Protein AF-A0A8J6C5C1-F1 (afdb_monomer_lite)

pLDDT: mean 71.24, std 18.19, range [39.81, 96.25]

Organism: Eleutherodactylus coqui (NCBI:txid57060)

Radius of gyration: 20.57 Å; chains: 1; bounding box: 62×28×38 Å

Foldseek 3Di:
DDPCPVDPLPQQQNDKDWDDDPPDDTDIAGRPRCVVVSVPPDPDRPPPPPPPPPPDPDDDDDDDDD

Secondary structure (DSSP, 8-state):
-----------GGG-EEEEEETTEEEEEEEGGGGHHHHTT--------------------------

Sequence (66 aa):
MEAELTALVFCPQNVSIGIVGKDLEFTIYDDEEVEPFLEGLEERPQRKVAAPAEDPVEKPDEPMEH

Structure (mmCIF, N/CA/C/O backbone):
data_AF-A0A8J6C5C1-F1
#
_entry.id   AF-A0A8J6C5C1-F1
#
loop_
_atom_site.group_PDB
_atom_site.id
_atom_site.type_symbol
_atom_site.label_atom_id
_atom_site.label_alt_id
_atom_site.label_comp_id
_atom_site.label_asym_id
_atom_site.label_entity_id
_atom_site.label_seq_id
_atom_site.pdbx_PDB_ins_code
_atom_site.Cartn_x
_atom_site.Cartn_y
_atom_site.Cartn_z
_atom_site.occupancy
_atom_site.B_iso_or_equiv
_atom_site.auth_seq_id
_atom_site.auth_comp_id
_atom_site.auth_asym_id
_atom_site.auth_atom_id
_atom_site.pdbx_PDB_model_num
ATOM 1 N N . MET A 1 1 ? 23.583 -7.736 -25.760 1.00 42.12 1 MET A N 1
ATOM 2 C CA . MET A 1 1 ? 23.205 -8.101 -24.382 1.00 42.12 1 MET A CA 1
ATOM 3 C C . MET A 1 1 ? 21.883 -7.402 -24.151 1.00 42.12 1 ME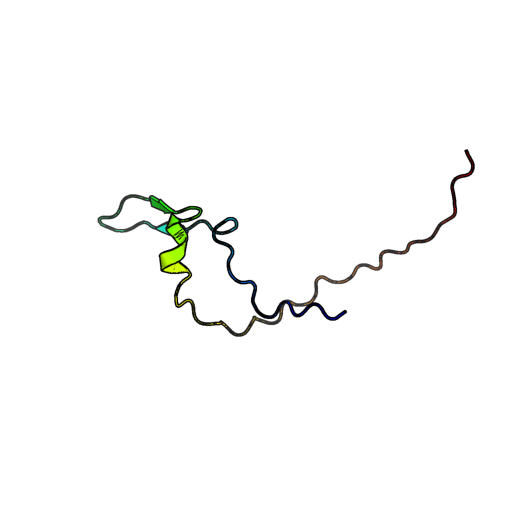T A C 1
ATOM 5 O O . MET A 1 1 ? 21.870 -6.230 -23.809 1.00 42.12 1 MET A O 1
ATOM 9 N N . GLU A 1 2 ? 20.808 -8.048 -24.597 1.00 41.25 2 GLU A N 1
ATOM 10 C CA . GLU A 1 2 ? 19.472 -7.455 -24.630 1.00 41.25 2 GLU A CA 1
ATOM 11 C C . GLU A 1 2 ? 18.972 -7.318 -23.196 1.00 41.25 2 GLU A C 1
ATOM 13 O O . GLU A 1 2 ? 18.974 -8.285 -22.437 1.00 41.25 2 GLU A O 1
ATOM 18 N N . ALA A 1 3 ? 18.623 -6.095 -22.806 1.00 39.81 3 ALA A N 1
ATOM 19 C CA . ALA A 1 3 ? 17.960 -5.843 -21.544 1.00 39.81 3 ALA A CA 1
ATOM 20 C C . ALA A 1 3 ? 16.535 -6.400 -21.650 1.00 39.81 3 ALA A C 1
ATOM 22 O O . ALA A 1 3 ? 15.610 -5.697 -22.055 1.00 39.81 3 ALA A O 1
ATOM 23 N N . GLU A 1 4 ? 16.365 -7.677 -21.305 1.00 45.03 4 GLU A N 1
ATOM 24 C CA . GLU A 1 4 ? 15.076 -8.213 -20.877 1.00 45.03 4 GLU A CA 1
ATOM 25 C C . GLU A 1 4 ? 14.692 -7.501 -19.581 1.00 45.03 4 GLU A C 1
ATOM 27 O O . GLU A 1 4 ? 14.918 -7.967 -18.468 1.00 45.03 4 GLU A O 1
ATOM 32 N N . LEU A 1 5 ? 14.111 -6.317 -19.731 1.00 48.41 5 LEU A N 1
ATOM 33 C CA . LEU A 1 5 ? 13.431 -5.598 -18.665 1.00 48.41 5 LEU A CA 1
ATOM 34 C C . LEU A 1 5 ? 12.047 -6.236 -18.410 1.00 48.41 5 LEU A C 1
ATOM 36 O O . LEU A 1 5 ? 11.089 -5.523 -18.139 1.00 48.41 5 LEU A O 1
ATOM 40 N N . THR A 1 6 ? 11.901 -7.555 -18.587 1.00 45.25 6 THR A N 1
ATOM 41 C CA . THR A 1 6 ? 10.600 -8.207 -18.828 1.00 45.25 6 THR A CA 1
ATOM 42 C C . THR A 1 6 ? 9.750 -8.344 -17.571 1.00 45.25 6 THR A C 1
ATOM 44 O O . THR A 1 6 ? 8.530 -8.363 -17.657 1.00 45.25 6 THR A O 1
ATOM 47 N N . ALA A 1 7 ? 10.343 -8.303 -16.388 1.00 50.50 7 ALA A N 1
ATOM 48 C CA . ALA A 1 7 ? 9.595 -8.127 -15.160 1.00 50.50 7 ALA A CA 1
ATOM 49 C C . ALA A 1 7 ? 10.436 -7.226 -14.277 1.00 50.50 7 ALA A C 1
ATOM 51 O O . ALA A 1 7 ? 11.469 -7.642 -13.755 1.00 50.50 7 ALA A O 1
ATOM 52 N N . LEU A 1 8 ? 10.015 -5.972 -14.117 1.00 52.12 8 LEU A N 1
ATOM 53 C CA . LEU A 1 8 ? 10.425 -5.216 -12.945 1.00 52.12 8 LEU A CA 1
ATOM 54 C C . LEU A 1 8 ? 9.764 -5.939 -11.764 1.00 52.12 8 LEU A C 1
ATOM 56 O O . LEU A 1 8 ? 8.664 -5.577 -11.358 1.00 52.12 8 LEU A O 1
ATOM 60 N N . VAL A 1 9 ? 10.369 -7.044 -11.316 1.00 59.88 9 VAL A N 1
ATOM 61 C CA . VAL A 1 9 ? 10.017 -7.713 -10.069 1.00 59.88 9 VAL A CA 1
ATOM 62 C C . VAL A 1 9 ? 10.085 -6.601 -9.045 1.00 59.88 9 VAL A C 1
ATOM 64 O O . VAL A 1 9 ? 11.154 -6.029 -8.830 1.00 59.88 9 VAL A O 1
ATOM 67 N N . PHE A 1 10 ? 8.925 -6.198 -8.539 1.00 65.38 10 PHE A N 1
ATOM 68 C CA . PHE A 1 10 ? 8.843 -5.159 -7.534 1.00 65.38 10 PHE A CA 1
ATOM 69 C C . PHE A 1 10 ? 9.734 -5.606 -6.378 1.00 65.38 10 PHE A C 1
ATOM 71 O O . PHE A 1 10 ? 9.443 -6.590 -5.706 1.00 65.38 10 PHE A O 1
ATOM 78 N N . CYS A 1 11 ? 10.882 -4.953 -6.222 1.00 73.25 11 CYS A N 1
ATOM 79 C CA . CYS A 1 11 ? 11.741 -5.212 -5.088 1.00 73.25 11 CYS A CA 1
ATOM 80 C C . CYS A 1 11 ? 11.079 -4.533 -3.884 1.00 73.25 11 CYS A C 1
ATOM 82 O O . CYS A 1 11 ? 10.768 -3.341 -3.996 1.00 73.25 11 CYS A O 1
ATOM 84 N N . PRO A 1 12 ? 10.866 -5.234 -2.756 1.00 75.19 12 PRO A N 1
ATOM 85 C CA . PRO A 1 12 ? 10.250 -4.643 -1.566 1.00 75.19 12 PRO A CA 1
ATOM 86 C C . PRO A 1 12 ? 10.968 -3.362 -1.111 1.00 75.19 12 PRO A C 1
ATOM 88 O O . PRO A 1 12 ? 10.334 -2.399 -0.707 1.00 75.19 12 PRO A O 1
ATOM 91 N N . GLN A 1 13 ? 12.283 -3.283 -1.333 1.00 83.56 13 GLN A N 1
ATOM 92 C CA . GLN A 1 13 ? 13.122 -2.120 -1.003 1.00 83.56 13 GLN A CA 1
ATOM 93 C C . GLN A 1 13 ? 12.883 -0.887 -1.899 1.00 83.56 13 GLN A C 1
ATOM 95 O O . GLN A 1 13 ? 13.443 0.182 -1.659 1.00 83.56 13 GLN A O 1
ATOM 100 N N . ASN A 1 14 ? 12.120 -1.021 -2.987 1.00 84.44 14 ASN A N 1
ATOM 101 C CA . ASN A 1 14 ? 11.840 0.059 -3.938 1.00 84.44 14 ASN A CA 1
ATOM 102 C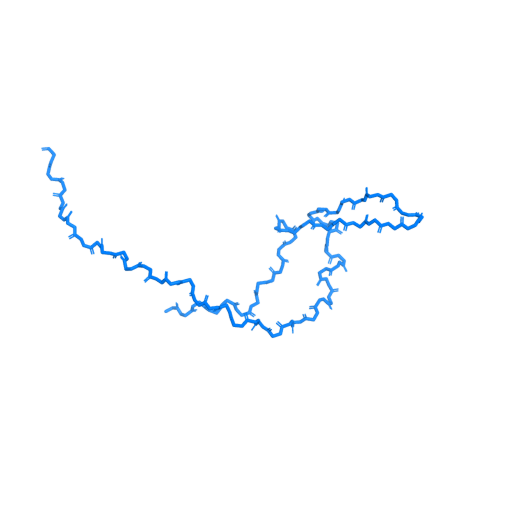 C . ASN A 1 14 ? 10.360 0.459 -3.967 1.00 84.44 14 ASN A C 1
ATOM 104 O O . ASN A 1 14 ? 9.967 1.263 -4.816 1.00 84.44 14 ASN A O 1
ATOM 108 N N . VAL A 1 15 ? 9.542 -0.101 -3.076 1.00 87.44 15 VAL A N 1
ATOM 109 C CA . VAL A 1 15 ? 8.094 0.094 -3.059 1.00 87.44 15 VAL A CA 1
ATOM 110 C C . VAL A 1 15 ? 7.647 0.476 -1.656 1.00 87.44 15 VAL A C 1
ATOM 112 O O . VAL A 1 15 ? 8.042 -0.141 -0.679 1.00 87.44 15 VAL A O 1
ATOM 115 N N . SER A 1 16 ? 6.779 1.481 -1.593 1.00 91.75 16 SER A N 1
ATOM 116 C CA . SER A 1 16 ? 6.077 1.899 -0.384 1.00 91.75 16 SER A CA 1
ATOM 117 C C . SER A 1 16 ? 4.587 1.979 -0.701 1.00 91.75 16 SER A C 1
ATOM 119 O O . SER A 1 16 ? 4.207 2.472 -1.773 1.00 91.75 16 SER A O 1
ATOM 121 N N . ILE A 1 17 ? 3.736 1.467 0.187 1.00 92.38 17 ILE A N 1
ATOM 122 C CA . ILE A 1 17 ? 2.284 1.399 -0.020 1.00 92.38 17 ILE A CA 1
ATOM 123 C C . ILE A 1 17 ? 1.581 2.209 1.064 1.00 92.38 17 ILE A C 1
ATOM 125 O O . ILE A 1 17 ? 1.603 1.850 2.234 1.00 92.38 17 ILE A O 1
ATOM 129 N N . GLY A 1 18 ? 0.896 3.279 0.657 1.00 94.38 18 GLY A N 1
ATOM 130 C CA . GLY A 1 18 ? 0.033 4.066 1.536 1.00 94.38 18 GLY A CA 1
ATOM 131 C C . GLY A 1 18 ? -1.436 3.660 1.408 1.00 94.38 18 GLY A C 1
ATOM 132 O O . GLY A 1 18 ? -1.987 3.708 0.306 1.00 94.38 18 GLY A O 1
ATOM 133 N N . ILE A 1 19 ? -2.095 3.319 2.519 1.00 94.25 19 ILE A N 1
ATOM 134 C CA . ILE A 1 19 ? -3.527 2.982 2.563 1.00 94.25 19 ILE A CA 1
ATOM 135 C C . ILE A 1 19 ? -4.256 3.920 3.533 1.00 94.25 19 ILE A C 1
ATOM 137 O O . ILE A 1 19 ? -3.804 4.156 4.649 1.00 94.25 19 ILE A O 1
ATOM 141 N N . VAL A 1 20 ? -5.406 4.451 3.111 1.00 96.25 20 VAL A N 1
ATOM 142 C CA . VAL A 1 20 ? -6.321 5.251 3.942 1.00 96.25 20 VAL A CA 1
ATOM 143 C C . VAL A 1 20 ? -7.767 4.855 3.649 1.00 96.25 20 VAL A C 1
ATOM 145 O O . VAL A 1 20 ? -8.116 4.560 2.504 1.00 96.25 20 VAL A O 1
ATOM 148 N N . GLY A 1 21 ? -8.624 4.847 4.670 1.00 95.50 21 GLY A N 1
ATOM 149 C CA . GLY A 1 21 ? -10.022 4.449 4.536 1.00 95.50 21 GLY A CA 1
ATOM 150 C C . GLY A 1 21 ? -10.925 5.070 5.595 1.00 95.50 21 GLY A C 1
ATOM 151 O O . GLY A 1 21 ? -10.476 5.773 6.491 1.00 95.50 21 GLY A O 1
ATOM 152 N N . LYS A 1 22 ? -12.229 4.803 5.491 1.00 93.62 22 LYS A N 1
ATOM 153 C CA . LYS A 1 22 ? -13.239 5.341 6.418 1.00 93.62 22 LYS A CA 1
ATOM 154 C C . LYS A 1 22 ? -12.927 5.024 7.889 1.00 93.62 22 LYS A C 1
ATOM 156 O O . LYS A 1 22 ? -13.110 5.886 8.738 1.00 93.62 22 LYS A O 1
ATOM 161 N N . ASP A 1 23 ? -12.450 3.809 8.145 1.00 95.00 23 ASP A N 1
ATOM 162 C CA . ASP A 1 23 ? -12.119 3.291 9.477 1.00 95.00 23 ASP A CA 1
ATOM 163 C C . ASP A 1 23 ? -10.637 2.880 9.568 1.00 95.00 23 ASP A C 1
ATOM 165 O O . ASP A 1 23 ? -10.249 2.106 10.440 1.00 95.00 23 ASP A O 1
ATOM 169 N N . LEU A 1 24 ? -9.812 3.370 8.635 1.00 93.19 24 LEU A N 1
ATOM 170 C CA . LEU A 1 24 ? -8.382 3.087 8.578 1.00 93.19 24 LEU A CA 1
ATOM 171 C C . LEU A 1 24 ? -7.615 4.405 8.487 1.00 93.19 24 LEU A C 1
ATOM 173 O O . LEU A 1 24 ? -7.733 5.136 7.499 1.00 93.19 24 LEU A O 1
ATOM 177 N N . GLU A 1 25 ? -6.837 4.691 9.527 1.00 94.88 25 GLU A N 1
ATOM 178 C CA . GLU A 1 25 ? -5.908 5.815 9.538 1.00 94.88 25 GLU A CA 1
ATOM 179 C C . GLU A 1 25 ? -4.853 5.635 8.441 1.00 94.88 25 GLU A C 1
ATOM 181 O O . GLU A 1 25 ? -4.503 4.511 8.075 1.00 94.88 25 GLU A O 1
ATOM 186 N N . PHE A 1 26 ? -4.372 6.749 7.888 1.00 95.94 26 PHE A N 1
ATOM 187 C CA . PHE A 1 26 ? -3.343 6.714 6.859 1.00 95.94 26 PHE A CA 1
ATOM 188 C C . PHE A 1 26 ? -2.116 5.947 7.365 1.00 95.94 26 PHE A C 1
ATOM 190 O O . PHE A 1 26 ? -1.444 6.380 8.298 1.00 95.94 26 PHE A O 1
ATOM 197 N N . THR A 1 27 ? -1.857 4.804 6.737 1.00 96.06 27 THR A N 1
ATOM 198 C CA . THR A 1 27 ? -0.800 3.864 7.109 1.00 96.06 27 THR A CA 1
ATOM 199 C C . THR A 1 27 ? 0.111 3.659 5.910 1.00 96.06 27 THR A C 1
ATOM 201 O O . THR A 1 27 ? -0.379 3.526 4.788 1.00 96.06 27 THR A O 1
ATOM 204 N N . ILE A 1 28 ? 1.421 3.654 6.147 1.00 95.12 28 ILE A N 1
ATOM 205 C CA . ILE A 1 28 ? 2.447 3.395 5.137 1.00 95.12 28 ILE A CA 1
ATOM 206 C C . ILE A 1 28 ? 3.115 2.067 5.484 1.00 95.12 28 ILE A C 1
ATOM 208 O O . ILE A 1 28 ? 3.491 1.875 6.636 1.00 95.12 28 ILE A O 1
ATOM 212 N N . TYR A 1 29 ? 3.237 1.195 4.489 1.00 94.06 29 TYR A N 1
ATOM 213 C CA . TYR A 1 29 ? 3.952 -0.075 4.554 1.00 94.06 29 TYR A CA 1
ATOM 214 C C . TYR A 1 29 ? 5.210 0.022 3.687 1.00 94.06 29 TYR A C 1
ATOM 216 O O . TYR A 1 29 ? 5.111 0.425 2.523 1.00 94.06 29 TYR A O 1
ATOM 224 N N . ASP A 1 30 ? 6.358 -0.362 4.242 1.00 93.56 30 ASP A N 1
ATOM 225 C CA . ASP A 1 30 ? 7.681 -0.327 3.603 1.00 93.56 30 ASP A CA 1
ATOM 226 C C . ASP A 1 30 ? 8.380 -1.699 3.714 1.00 93.56 30 ASP A C 1
ATOM 228 O O . ASP A 1 30 ? 7.998 -2.536 4.533 1.00 93.56 30 ASP A O 1
ATOM 232 N N . ASP A 1 31 ? 9.418 -1.930 2.903 1.00 91.00 31 ASP A N 1
ATOM 233 C CA . ASP A 1 31 ? 10.300 -3.108 2.962 1.00 91.00 31 ASP A CA 1
ATOM 234 C C . ASP A 1 31 ? 9.542 -4.457 3.030 1.00 91.00 31 ASP A C 1
ATOM 236 O O . ASP A 1 31 ? 8.835 -4.839 2.101 1.00 91.00 31 ASP A O 1
ATOM 240 N N . GLU A 1 32 ? 9.689 -5.214 4.119 1.00 89.38 32 GLU A N 1
ATOM 241 C CA . GLU A 1 32 ? 9.066 -6.532 4.299 1.00 89.38 32 GLU A CA 1
ATOM 242 C C . GLU A 1 32 ? 7.537 -6.460 4.459 1.00 89.38 32 GLU A C 1
ATOM 244 O O . GLU A 1 32 ? 6.828 -7.427 4.178 1.00 89.38 32 GLU A O 1
ATOM 249 N N . GLU A 1 33 ? 6.993 -5.299 4.836 1.00 91.25 33 GLU A N 1
ATOM 250 C CA . GLU A 1 33 ? 5.551 -5.115 5.013 1.00 91.25 33 GLU A CA 1
ATOM 251 C C . GLU A 1 33 ? 4.802 -5.009 3.677 1.00 91.25 33 GLU A C 1
ATOM 253 O O . GLU A 1 33 ? 3.583 -5.206 3.636 1.00 91.25 33 GLU A O 1
ATOM 258 N N . VAL A 1 34 ? 5.510 -4.735 2.572 1.00 90.06 34 VAL A N 1
ATOM 259 C CA . VAL A 1 34 ? 4.899 -4.699 1.236 1.00 90.06 34 VAL A CA 1
ATOM 260 C C . VAL A 1 34 ? 4.837 -6.073 0.566 1.00 90.06 34 VAL A C 1
ATOM 262 O O . VAL A 1 34 ? 4.041 -6.249 -0.356 1.00 90.06 34 VAL A O 1
ATOM 265 N N . GLU A 1 35 ? 5.603 -7.066 1.032 1.00 88.38 35 GLU A N 1
ATOM 266 C CA . GLU A 1 35 ? 5.679 -8.405 0.420 1.00 88.38 35 GLU A CA 1
ATOM 267 C C . GLU A 1 35 ? 4.311 -9.075 0.190 1.00 88.38 35 GLU A C 1
ATOM 269 O O . GLU A 1 35 ? 4.075 -9.541 -0.930 1.00 88.38 35 GLU A O 1
ATOM 274 N N . PRO A 1 36 ? 3.357 -9.057 1.149 1.00 89.06 36 PRO A N 1
ATOM 275 C CA . PRO A 1 36 ? 2.044 -9.679 0.961 1.00 89.06 36 PRO A CA 1
ATOM 276 C C . PRO A 1 36 ? 1.213 -9.049 -0.164 1.00 89.06 36 PRO A C 1
ATOM 278 O O . PRO A 1 36 ? 0.281 -9.669 -0.669 1.00 89.06 36 PRO A O 1
ATOM 281 N N . PHE A 1 37 ? 1.515 -7.804 -0.539 1.00 85.69 37 PHE A N 1
ATOM 282 C CA . PHE A 1 37 ? 0.830 -7.082 -1.613 1.00 85.69 37 PHE A CA 1
ATOM 283 C C . PHE A 1 37 ? 1.489 -7.298 -2.978 1.00 85.69 37 PHE A C 1
ATOM 285 O O . PHE A 1 37 ? 0.854 -7.083 -4.013 1.00 85.69 37 PHE A O 1
ATOM 292 N N . LEU A 1 38 ? 2.763 -7.691 -2.985 1.00 83.19 38 LEU A N 1
ATOM 293 C CA . LEU A 1 38 ? 3.503 -8.043 -4.193 1.00 83.19 38 LEU A CA 1
ATOM 294 C C . LEU A 1 38 ? 3.233 -9.498 -4.599 1.00 83.19 38 LEU A C 1
ATOM 296 O O . LEU A 1 38 ? 3.230 -9.817 -5.791 1.00 83.19 38 LEU A O 1
ATOM 300 N N . GLU A 1 39 ? 2.959 -10.369 -3.624 1.00 81.62 39 GLU A N 1
ATOM 301 C CA . GLU A 1 39 ? 2.554 -11.751 -3.860 1.00 81.62 39 GLU A CA 1
ATOM 302 C C . GLU A 1 39 ? 1.189 -11.800 -4.574 1.00 81.62 39 GLU A C 1
ATOM 304 O O . GLU A 1 39 ? 0.150 -11.432 -4.032 1.00 81.62 39 GLU A O 1
ATOM 309 N N . GLY A 1 40 ? 1.186 -12.240 -5.835 1.00 72.19 40 GLY A N 1
ATOM 310 C CA . GLY A 1 40 ? -0.033 -12.344 -6.644 1.00 72.19 40 GLY A CA 1
ATOM 311 C C . GLY A 1 40 ? -0.376 -11.103 -7.470 1.00 72.19 40 GLY A C 1
ATOM 312 O O . GLY A 1 40 ? -1.437 -11.075 -8.099 1.00 72.19 40 GLY A O 1
ATOM 313 N N . LEU A 1 41 ? 0.510 -10.100 -7.531 1.00 76.50 41 LEU A N 1
ATOM 314 C CA . LEU A 1 41 ? 0.367 -9.018 -8.499 1.00 76.50 41 LEU A CA 1
ATOM 315 C C . LEU A 1 41 ? 0.496 -9.596 -9.916 1.00 76.50 41 LEU A C 1
ATOM 317 O O . LEU A 1 41 ? 1.571 -10.030 -10.328 1.00 76.50 41 LEU A O 1
ATOM 321 N N . GLU A 1 42 ? -0.617 -9.626 -10.652 1.00 69.38 42 GLU A N 1
ATOM 322 C CA . GLU A 1 42 ? -0.629 -10.106 -12.033 1.00 69.38 42 GLU A CA 1
ATOM 323 C C . GLU A 1 42 ? 0.376 -9.309 -12.871 1.00 69.38 42 GLU A C 1
ATOM 325 O O . GLU A 1 42 ? 0.412 -8.073 -12.805 1.00 69.38 42 GLU A O 1
ATOM 330 N N . GLU A 1 43 ? 1.163 -10.013 -13.690 1.00 62.09 43 GLU A N 1
ATOM 331 C CA . GLU A 1 43 ? 1.979 -9.392 -14.728 1.00 62.09 43 GLU A CA 1
ATOM 332 C C . GLU A 1 43 ? 1.058 -8.577 -15.633 1.00 62.09 43 GLU A C 1
ATOM 334 O O . GLU A 1 43 ? 0.406 -9.080 -16.552 1.00 62.09 43 GLU A O 1
ATOM 339 N N . ARG A 1 44 ? 0.985 -7.270 -15.377 1.00 61.47 44 ARG A N 1
ATOM 340 C CA . ARG A 1 44 ? 0.420 -6.371 -16.366 1.00 61.47 44 ARG A CA 1
ATOM 341 C C . ARG A 1 44 ? 1.350 -6.427 -17.566 1.00 61.47 44 ARG A C 1
ATOM 343 O O . ARG A 1 44 ? 2.549 -6.20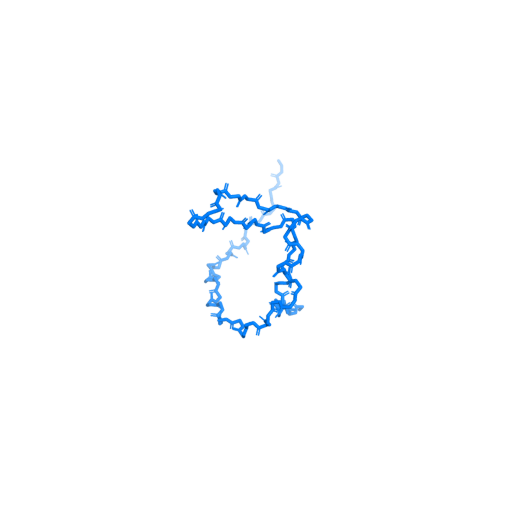5 -17.384 1.00 61.47 44 ARG A O 1
ATOM 350 N N . PRO A 1 45 ? 0.827 -6.650 -18.786 1.00 58.97 45 PRO A N 1
ATOM 351 C CA . PRO A 1 45 ? 1.643 -6.501 -19.975 1.00 58.97 45 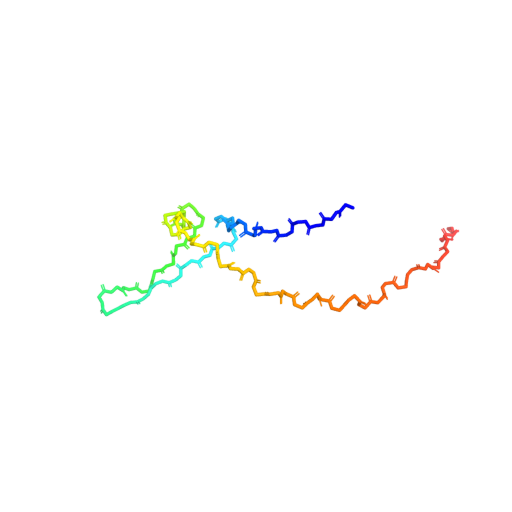PRO A CA 1
ATOM 352 C C . PRO A 1 45 ? 2.258 -5.109 -19.909 1.00 58.97 45 PRO A C 1
ATOM 354 O O . PRO A 1 45 ? 1.525 -4.116 -19.817 1.00 58.97 45 PRO A O 1
ATOM 357 N N . GLN A 1 46 ? 3.593 -5.054 -19.863 1.00 54.66 46 GLN A N 1
ATOM 358 C CA . GLN A 1 46 ? 4.332 -3.803 -19.795 1.00 54.66 46 GLN A CA 1
ATOM 359 C C . GLN A 1 46 ? 3.748 -2.874 -20.852 1.00 54.66 46 GLN A C 1
ATOM 361 O O . GLN A 1 46 ? 3.793 -3.156 -22.055 1.00 54.66 46 GLN A O 1
ATOM 366 N N . ARG A 1 47 ? 3.134 -1.771 -20.412 1.00 60.47 47 ARG A N 1
ATOM 367 C CA . ARG A 1 47 ? 2.729 -0.717 -21.334 1.00 60.47 47 ARG A CA 1
ATOM 368 C C . ARG A 1 47 ? 4.035 -0.262 -21.953 1.00 60.47 47 ARG A C 1
ATOM 370 O O . ARG A 1 47 ? 4.838 0.295 -21.214 1.00 60.47 47 ARG A O 1
ATOM 377 N N . LYS A 1 48 ? 4.262 -0.608 -23.232 1.00 56.25 48 LYS A N 1
ATOM 378 C CA . LYS A 1 48 ? 5.521 -0.363 -23.950 1.00 56.25 48 LYS A CA 1
ATOM 379 C C . LYS A 1 48 ? 6.067 0.978 -23.496 1.00 56.25 48 LYS A C 1
ATOM 381 O O . LYS A 1 48 ? 5.473 2.013 -23.806 1.00 56.25 48 LYS A O 1
ATOM 386 N N . VAL A 1 49 ? 7.122 0.936 -22.688 1.00 54.03 49 VAL A N 1
ATOM 387 C CA . VAL A 1 49 ? 7.834 2.141 -22.299 1.00 54.03 49 VAL A CA 1
ATOM 388 C C . VAL A 1 49 ? 8.356 2.656 -23.628 1.00 54.03 49 VAL A C 1
ATOM 390 O O . VAL A 1 49 ? 9.114 1.955 -24.299 1.00 54.03 49 VAL A O 1
ATOM 393 N N . ALA A 1 50 ? 7.841 3.796 -24.095 1.00 60.06 50 ALA A N 1
ATOM 394 C CA . ALA A 1 50 ? 8.490 4.478 -25.201 1.00 60.06 50 ALA A CA 1
ATOM 395 C C . ALA A 1 50 ? 9.932 4.653 -24.739 1.00 60.06 50 ALA A C 1
ATOM 397 O O . ALA A 1 50 ? 10.139 5.221 -23.663 1.00 60.06 50 ALA A O 1
ATOM 398 N N . ALA A 1 51 ? 10.872 4.041 -25.467 1.00 57.00 51 ALA A N 1
ATOM 399 C CA . ALA A 1 51 ? 12.277 4.081 -25.109 1.00 57.00 51 ALA A CA 1
ATOM 400 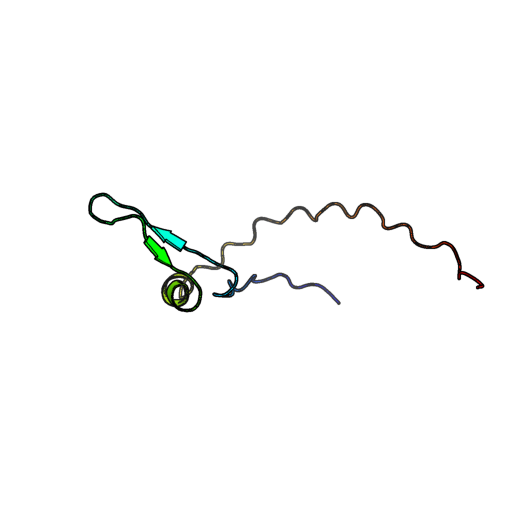C C . ALA A 1 51 ? 12.613 5.532 -24.742 1.00 57.00 51 ALA A C 1
ATOM 402 O O . ALA A 1 51 ? 12.189 6.430 -25.486 1.00 57.00 51 ALA A O 1
ATOM 403 N N . PRO A 1 52 ? 13.268 5.789 -23.592 1.00 55.91 52 PRO A N 1
ATOM 404 C CA . PRO A 1 52 ? 13.807 7.116 -23.355 1.00 55.91 52 PRO A CA 1
ATOM 405 C C . PRO A 1 52 ? 14.600 7.451 -24.612 1.00 55.91 52 PRO A C 1
ATOM 407 O O . PRO A 1 52 ? 15.403 6.626 -25.047 1.00 55.91 52 PRO A O 1
ATOM 410 N N . ALA A 1 53 ? 14.255 8.561 -25.268 1.00 54.25 53 ALA A N 1
ATOM 411 C CA . ALA A 1 53 ? 14.961 8.973 -26.465 1.00 54.25 53 ALA A CA 1
ATOM 412 C C . ALA A 1 53 ? 16.443 8.970 -26.096 1.00 54.25 53 ALA A C 1
ATOM 414 O O . ALA A 1 53 ? 16.854 9.679 -25.178 1.00 54.25 53 ALA A O 1
ATOM 415 N N . GLU A 1 54 ? 17.203 8.077 -26.725 1.00 53.09 54 GLU A N 1
ATOM 416 C CA . GLU A 1 54 ? 18.648 8.112 -26.661 1.00 53.09 54 GLU A CA 1
ATOM 417 C C . GLU A 1 54 ? 19.032 9.421 -27.347 1.00 53.09 54 GLU A C 1
ATOM 419 O O . GLU A 1 54 ? 19.177 9.478 -28.567 1.00 53.09 54 GLU A O 1
ATOM 424 N N . ASP A 1 55 ? 19.116 10.509 -26.580 1.00 54.75 55 ASP A N 1
ATOM 425 C CA . ASP A 1 55 ? 19.931 11.634 -27.003 1.00 54.75 55 ASP A CA 1
ATOM 426 C C . ASP A 1 55 ? 21.330 11.048 -27.235 1.00 54.75 55 ASP A C 1
ATOM 428 O O . ASP A 1 55 ? 21.874 10.410 -26.320 1.00 54.75 55 ASP A O 1
ATOM 432 N N . PRO A 1 56 ? 21.899 11.164 -28.449 1.00 50.09 56 PRO A N 1
ATOM 433 C CA . PRO A 1 56 ? 23.177 10.551 -28.746 1.00 50.09 56 PRO A CA 1
ATOM 434 C C . PRO A 1 56 ? 24.208 11.116 -27.775 1.00 50.09 56 PRO A C 1
ATOM 436 O O . PRO A 1 56 ? 24.537 12.301 -27.817 1.00 50.09 56 PRO A O 1
ATOM 439 N N . VAL A 1 57 ? 24.740 10.268 -26.895 1.00 56.41 57 VAL A N 1
ATOM 440 C CA . VAL A 1 57 ? 26.022 10.544 -26.253 1.00 56.41 57 VAL A CA 1
ATOM 441 C C . VAL A 1 57 ? 27.063 10.483 -27.369 1.00 56.41 57 VAL A C 1
ATOM 443 O O . VAL A 1 57 ? 27.643 9.437 -27.651 1.00 56.41 57 VAL A O 1
ATOM 446 N N . GLU A 1 58 ? 27.278 11.617 -28.035 1.00 53.41 58 GLU A N 1
ATOM 447 C CA . GLU A 1 58 ? 28.526 11.887 -28.737 1.00 53.41 58 GLU A CA 1
ATOM 448 C C . GLU A 1 58 ? 29.641 11.893 -27.686 1.00 53.41 58 GLU A C 1
ATOM 450 O O . GLU A 1 58 ? 29.852 12.850 -26.945 1.00 53.41 58 GLU A O 1
ATOM 455 N N . LYS A 1 59 ? 30.353 10.777 -27.586 1.00 54.69 59 LYS A N 1
ATOM 456 C CA . LYS A 1 59 ? 31.772 10.782 -27.232 1.00 54.69 59 LYS A CA 1
ATOM 457 C C . LYS A 1 59 ? 32.467 10.244 -28.474 1.00 54.69 59 LYS A C 1
ATOM 459 O O . LYS A 1 59 ? 32.093 9.154 -28.912 1.00 54.69 59 LYS A O 1
ATOM 464 N N . PRO A 1 60 ? 33.444 10.959 -29.043 1.00 52.81 60 PRO A N 1
ATOM 465 C CA . PRO A 1 60 ? 34.717 11.074 -28.332 1.00 52.81 60 PRO A CA 1
ATOM 466 C C . PRO A 1 60 ? 35.484 12.379 -28.613 1.00 52.81 60 PRO A C 1
ATOM 468 O O . PRO A 1 60 ? 35.585 12.793 -29.758 1.00 52.81 60 PRO A O 1
ATOM 471 N N . ASP A 1 61 ? 36.146 12.955 -27.610 1.00 51.34 61 ASP A N 1
ATOM 472 C CA . ASP A 1 61 ? 37.320 13.784 -27.908 1.00 51.34 61 ASP A CA 1
ATOM 473 C C . ASP A 1 61 ? 38.425 13.534 -26.869 1.00 51.34 61 ASP A C 1
ATOM 475 O O . ASP A 1 61 ? 38.332 13.944 -25.715 1.00 51.34 61 ASP A O 1
ATOM 479 N N . GLU A 1 62 ? 39.356 12.690 -27.323 1.00 57.81 62 GLU A N 1
ATOM 480 C CA . GLU A 1 62 ? 40.807 12.610 -27.095 1.00 57.81 62 GLU A CA 1
ATOM 481 C C . GLU A 1 62 ? 41.434 12.604 -25.675 1.00 57.81 62 GLU A C 1
ATOM 483 O O . GLU A 1 62 ? 40.925 13.185 -24.716 1.00 57.81 62 GLU A O 1
ATOM 488 N N . PRO A 1 63 ? 42.560 11.871 -25.499 1.00 64.31 63 PRO A N 1
ATOM 489 C CA . PRO A 1 63 ? 43.161 11.633 -24.192 1.00 64.31 63 PRO A CA 1
ATOM 490 C C . PRO A 1 63 ? 43.824 12.917 -23.684 1.00 64.31 63 PRO A C 1
ATOM 492 O O . PRO A 1 63 ? 44.668 13.490 -24.366 1.00 64.31 63 PRO A O 1
ATOM 495 N N . MET A 1 64 ? 43.482 13.361 -22.472 1.00 68.50 64 MET A N 1
ATOM 496 C CA . MET A 1 64 ? 44.221 14.447 -21.825 1.00 68.50 64 MET A CA 1
ATOM 497 C C . MET A 1 64 ? 45.660 13.992 -21.542 1.00 68.50 64 MET A C 1
ATOM 499 O O . MET A 1 64 ? 45.891 13.215 -20.613 1.00 68.50 64 MET A O 1
ATOM 503 N N . GLU A 1 65 ? 46.623 14.475 -22.330 1.00 61.81 65 GLU A N 1
ATOM 504 C CA . GLU A 1 65 ? 48.006 14.576 -21.862 1.00 61.81 65 GLU A CA 1
ATOM 505 C C . GLU A 1 65 ? 48.080 15.617 -20.739 1.00 61.81 65 GLU A C 1
ATOM 507 O O . GLU A 1 65 ? 47.396 16.642 -20.763 1.00 61.81 65 GLU A O 1
ATOM 512 N N . HIS A 1 66 ? 48.869 15.273 -19.726 1.00 70.38 66 HIS A N 1
ATOM 513 C CA . HIS A 1 66 ? 48.941 15.929 -18.4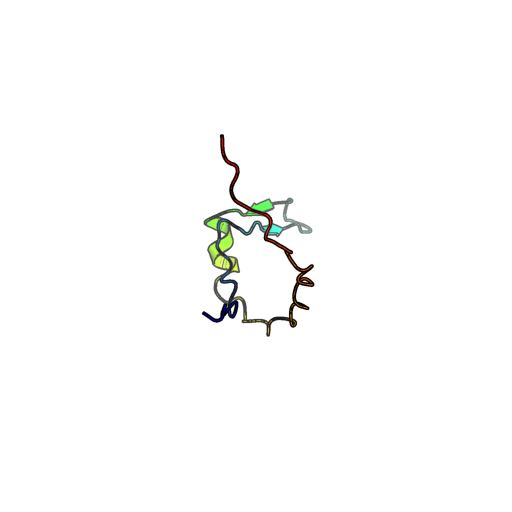26 1.00 70.38 66 HIS A CA 1
ATOM 514 C C . HIS A 1 66 ? 49.720 17.246 -18.427 1.00 70.38 66 HIS A C 1
ATOM 516 O O . HIS A 1 66 ? 50.719 17.348 -19.174 1.00 70.38 66 HIS A O 1
#